Protein AF-A0A800K2C8-F1 (afdb_monomer_lite)

pLDDT: mean 84.62, std 16.01, range [36.97, 97.94]

Foldseek 3Di:
DADEAEDDLDDDPPVQVVVQVCLVVPRQAYEYRHPPDDPVRVVVSLVSHDLVSQLRYEYAPPQVVCLVSVHQGYEQEPVLVVVPPVSVVVVVVVCVSPVNRAYEYEDAECVVVVPCVVVHPYYHHPDCDDDPDPPDPDDHRDCPPVD

Structure (mmCIF, N/CA/C/O backbone):
data_AF-A0A800K2C8-F1
#
_entry.id   AF-A0A800K2C8-F1
#
loop_
_atom_site.group_PDB
_atom_site.id
_atom_site.type_symbol
_atom_site.label_atom_id
_atom_site.label_alt_id
_atom_site.label_comp_id
_atom_site.label_asym_id
_atom_site.label_entity_id
_atom_site.label_seq_id
_atom_site.pdbx_PDB_ins_code
_atom_site.Cartn_x
_atom_site.Cartn_y
_atom_site.Cartn_z
_atom_site.occupancy
_atom_site.B_iso_or_equiv
_atom_site.auth_seq_id
_atom_site.auth_comp_id
_atom_site.auth_asym_id
_atom_site.auth_atom_id
_atom_site.pdbx_PDB_model_num
ATOM 1 N N . MET A 1 1 ? -13.073 -15.120 0.224 1.00 68.06 1 MET A N 1
ATOM 2 C CA . MET A 1 1 ? -11.855 -15.191 -0.608 1.00 68.06 1 MET A CA 1
ATOM 3 C C . MET A 1 1 ? -11.483 -13.759 -0.906 1.00 68.06 1 MET A C 1
ATOM 5 O O . MET A 1 1 ? -12.294 -13.073 -1.513 1.00 68.06 1 MET A O 1
ATOM 9 N N . ASP A 1 2 ? -10.334 -13.300 -0.420 1.00 83.69 2 ASP A N 1
ATOM 10 C CA . ASP A 1 2 ? -10.004 -11.873 -0.452 1.00 83.69 2 ASP A CA 1
ATOM 11 C C . ASP A 1 2 ? -9.300 -11.539 -1.764 1.00 83.69 2 ASP A C 1
ATOM 13 O O . ASP A 1 2 ? -8.293 -12.157 -2.122 1.00 83.69 2 ASP A O 1
ATOM 17 N N . ILE A 1 3 ? -9.839 -10.566 -2.496 1.00 90.94 3 ILE A N 1
ATOM 18 C CA . ILE A 1 3 ? -9.260 -10.100 -3.755 1.00 90.94 3 ILE A CA 1
ATOM 19 C C . ILE A 1 3 ? -8.380 -8.889 -3.464 1.00 90.94 3 ILE A C 1
ATOM 21 O O . ILE A 1 3 ? -8.800 -7.913 -2.839 1.00 90.94 3 ILE A O 1
ATOM 25 N N . VAL A 1 4 ? -7.143 -8.953 -3.950 1.00 93.44 4 VAL A N 1
ATOM 26 C CA . VAL A 1 4 ? -6.171 -7.871 -3.828 1.00 93.44 4 VAL A CA 1
ATOM 27 C C . VAL A 1 4 ? -5.673 -7.490 -5.211 1.00 93.44 4 VAL A C 1
ATOM 29 O O . VAL A 1 4 ? -5.160 -8.332 -5.946 1.00 93.44 4 VAL A O 1
ATOM 32 N N . VAL A 1 5 ? -5.780 -6.207 -5.549 1.00 95.75 5 VAL A N 1
ATOM 33 C CA . VAL A 1 5 ? -5.286 -5.665 -6.821 1.00 95.75 5 VAL A CA 1
ATOM 34 C C . VAL A 1 5 ? -4.016 -4.868 -6.564 1.00 95.75 5 VAL A C 1
ATOM 36 O O . VAL A 1 5 ? -3.931 -4.105 -5.602 1.00 95.75 5 VAL A O 1
ATOM 39 N N . VAL A 1 6 ? -3.016 -5.031 -7.428 1.00 95.06 6 VAL A N 1
ATOM 40 C CA . VAL A 1 6 ? -1.771 -4.258 -7.396 1.00 95.06 6 VAL A CA 1
ATOM 41 C C . VAL A 1 6 ? -1.671 -3.441 -8.673 1.00 95.06 6 VAL A C 1
ATOM 43 O O . VAL A 1 6 ? -1.805 -3.993 -9.761 1.00 95.06 6 VAL A O 1
ATOM 46 N N . SER A 1 7 ? -1.419 -2.139 -8.535 1.00 95.44 7 SER A N 1
ATOM 47 C CA . SER A 1 7 ? -1.258 -1.232 -9.670 1.00 95.44 7 SER A CA 1
ATOM 48 C C . SER A 1 7 ? -0.140 -1.692 -10.604 1.00 95.44 7 SER A C 1
ATOM 50 O O . SER A 1 7 ? 0.849 -2.304 -10.173 1.00 95.44 7 SER A O 1
ATOM 52 N N . CYS A 1 8 ? -0.244 -1.303 -11.874 1.00 93.25 8 CYS A N 1
ATOM 53 C CA . CYS A 1 8 ? 0.876 -1.422 -12.798 1.00 93.25 8 CYS A CA 1
ATOM 54 C C . CYS A 1 8 ? 2.059 -0.572 -12.300 1.00 93.25 8 CYS A C 1
ATOM 56 O O . CYS A 1 8 ? 1.876 0.438 -11.611 1.00 93.25 8 CYS A O 1
ATOM 58 N N . SER A 1 9 ? 3.288 -0.986 -12.628 1.00 91.75 9 SER A N 1
ATOM 59 C CA . SER A 1 9 ? 4.496 -0.227 -12.277 1.00 91.75 9 SER A CA 1
ATOM 60 C C . SER A 1 9 ? 4.655 1.060 -13.082 1.00 91.75 9 SER A C 1
ATOM 62 O O . SER A 1 9 ? 5.308 1.985 -12.600 1.00 91.75 9 SER A O 1
ATOM 64 N N . HIS A 1 10 ? 4.071 1.101 -14.278 1.00 90.25 10 HIS A N 1
ATOM 65 C CA . HIS A 1 10 ? 4.060 2.243 -15.188 1.00 90.25 10 HIS A CA 1
ATOM 66 C C . HIS A 1 10 ? 2.675 2.881 -15.203 1.00 90.25 10 HIS A C 1
ATOM 68 O O . HIS A 1 10 ? 1.722 2.312 -14.662 1.00 90.25 10 HIS A O 1
ATOM 74 N N . ASP A 1 11 ? 2.575 4.067 -15.786 1.00 90.25 11 ASP A N 1
ATOM 75 C CA . ASP A 1 11 ? 1.318 4.799 -15.877 1.00 90.25 11 ASP A CA 1
ATOM 76 C C . ASP A 1 11 ? 0.369 4.153 -16.873 1.00 90.25 11 ASP A C 1
ATOM 78 O O . ASP A 1 11 ? 0.777 3.666 -17.925 1.00 90.25 11 ASP A O 1
ATOM 82 N N . VAL A 1 12 ? -0.901 4.115 -16.483 1.00 92.19 12 VAL A N 1
ATOM 83 C CA . VAL A 1 12 ? -1.991 3.580 -17.288 1.00 92.19 12 VAL A CA 1
ATOM 84 C C . VAL A 1 12 ? -3.007 4.697 -17.455 1.00 92.19 12 VAL A C 1
ATOM 86 O O . VAL A 1 12 ? -3.321 5.425 -16.508 1.00 92.19 12 VAL A O 1
ATOM 89 N N . GLU A 1 13 ? -3.500 4.862 -18.674 1.00 92.56 13 GLU A N 1
ATOM 90 C CA . GLU A 1 13 ? -4.536 5.843 -18.958 1.00 92.56 13 GLU A CA 1
ATOM 91 C C . GLU A 1 13 ? -5.803 5.525 -18.152 1.00 92.56 13 GLU A C 1
ATOM 93 O O . GLU A 1 13 ? -6.168 4.364 -17.974 1.00 92.56 13 GLU A O 1
ATOM 98 N N . ASN A 1 14 ? -6.457 6.559 -17.618 1.00 93.19 14 ASN A N 1
ATOM 99 C CA . ASN A 1 14 ? -7.671 6.434 -16.804 1.00 93.19 14 ASN A CA 1
ATOM 100 C C . ASN A 1 14 ? -7.541 5.533 -15.556 1.00 93.19 14 ASN A C 1
ATOM 102 O O . ASN A 1 14 ? -8.553 5.140 -14.976 1.00 93.19 14 ASN A O 1
ATOM 106 N N . GLU A 1 15 ? -6.318 5.261 -15.080 1.00 95.50 15 GLU A N 1
ATOM 107 C CA . GLU A 1 15 ? -6.077 4.361 -13.940 1.00 95.50 15 GLU A CA 1
ATOM 108 C C . GLU A 1 15 ? -6.870 4.765 -12.692 1.00 95.50 15 GLU A C 1
ATOM 110 O O . GLU A 1 15 ? -7.453 3.909 -12.039 1.00 95.50 15 GLU A O 1
ATOM 115 N N . ILE A 1 16 ? -6.954 6.062 -12.375 1.00 96.31 16 ILE A N 1
ATOM 116 C CA . ILE A 1 16 ? -7.694 6.526 -11.191 1.00 96.31 16 ILE A CA 1
ATOM 117 C C . ILE A 1 16 ? -9.183 6.182 -11.285 1.00 96.31 16 ILE A C 1
ATOM 119 O O . ILE A 1 16 ? -9.735 5.684 -10.309 1.00 96.31 16 ILE A O 1
ATOM 123 N N . ALA A 1 17 ? -9.814 6.391 -12.442 1.00 96.81 17 ALA A N 1
ATOM 124 C CA . ALA A 1 17 ? -11.233 6.092 -12.624 1.00 96.81 17 ALA A CA 1
ATOM 125 C C . ALA A 1 17 ? -11.508 4.589 -12.452 1.00 96.81 17 ALA A C 1
ATOM 127 O O . ALA A 1 17 ? -12.449 4.201 -11.765 1.00 96.81 17 ALA A O 1
ATOM 128 N N . ILE A 1 18 ? -10.629 3.746 -13.005 1.00 96.44 18 ILE A N 1
ATOM 129 C CA . ILE A 1 18 ? -10.702 2.287 -12.859 1.00 96.44 18 ILE A CA 1
ATOM 130 C C . ILE A 1 18 ? -10.543 1.883 -11.387 1.00 96.44 18 ILE A C 1
ATOM 132 O O . ILE A 1 18 ? -11.306 1.065 -10.877 1.00 96.44 18 ILE A O 1
ATOM 136 N N . VAL A 1 19 ? -9.571 2.471 -10.686 1.00 97.00 19 VAL A N 1
ATOM 137 C CA . VAL A 1 19 ? -9.322 2.189 -9.267 1.00 97.00 19 VAL A CA 1
ATOM 138 C C . VAL A 1 19 ? -10.518 2.579 -8.409 1.00 97.00 19 VAL A C 1
ATOM 140 O O . VAL A 1 19 ? -10.922 1.800 -7.550 1.00 97.00 19 VAL A O 1
ATOM 143 N N . GLU A 1 20 ? -11.096 3.759 -8.621 1.00 97.44 20 GLU A N 1
ATOM 144 C CA . GLU A 1 20 ? -12.267 4.188 -7.859 1.00 97.44 20 GLU A CA 1
ATOM 145 C C . GLU A 1 20 ? -13.482 3.301 -8.117 1.00 97.44 20 GLU A C 1
ATOM 147 O O . GLU A 1 20 ? -14.132 2.909 -7.150 1.00 97.44 20 GLU A O 1
ATOM 152 N N . ALA A 1 21 ? -13.739 2.923 -9.374 1.00 97.50 21 ALA A N 1
ATOM 153 C CA . ALA A 1 21 ? -14.804 1.985 -9.720 1.00 97.50 21 ALA A CA 1
ATOM 154 C C . ALA A 1 21 ? -14.630 0.647 -8.983 1.00 97.50 21 ALA A C 1
ATOM 156 O O . ALA A 1 21 ? -15.529 0.216 -8.268 1.00 97.50 21 ALA A O 1
ATOM 157 N N . MET A 1 22 ? -13.432 0.051 -9.031 1.00 97.12 22 MET A N 1
ATOM 158 C CA . MET A 1 22 ? -13.145 -1.192 -8.302 1.00 97.12 22 MET A CA 1
ATOM 159 C C . MET A 1 22 ? -13.360 -1.049 -6.789 1.00 97.12 22 MET A C 1
ATOM 161 O O . MET A 1 22 ? -13.901 -1.946 -6.143 1.00 97.12 22 MET A O 1
ATOM 165 N N . LEU A 1 23 ? -12.917 0.066 -6.199 1.00 97.12 23 LEU A N 1
ATOM 166 C CA . LEU A 1 23 ? -13.069 0.316 -4.764 1.00 97.12 23 LEU A CA 1
ATOM 167 C C . LEU A 1 23 ? -14.535 0.518 -4.365 1.00 97.12 23 LEU A C 1
ATOM 169 O O . LEU A 1 23 ? -14.915 0.081 -3.277 1.00 97.12 23 LEU A O 1
ATOM 173 N N . LEU A 1 24 ? -15.345 1.154 -5.214 1.00 96.81 24 LEU A N 1
ATOM 174 C CA . LEU A 1 24 ? -16.787 1.313 -5.011 1.00 96.81 24 LEU A CA 1
ATOM 175 C C . LEU A 1 24 ? -17.522 -0.026 -5.120 1.00 96.81 24 LEU A C 1
ATOM 177 O O . LEU A 1 24 ? -18.350 -0.321 -4.261 1.00 96.81 24 LEU A O 1
ATOM 181 N N . ASP A 1 25 ? -17.126 -0.871 -6.071 1.00 96.38 25 ASP A N 1
ATOM 182 C CA . ASP A 1 25 ? -17.709 -2.199 -6.315 1.00 96.38 25 ASP A CA 1
ATOM 183 C C . ASP A 1 25 ? -17.311 -3.257 -5.269 1.00 96.38 25 ASP A C 1
ATOM 185 O O . ASP A 1 25 ? -17.693 -4.422 -5.364 1.00 96.38 25 ASP A O 1
ATOM 189 N N . GLY A 1 26 ? -16.560 -2.868 -4.234 1.00 95.38 26 GLY A N 1
ATOM 190 C CA . GLY A 1 26 ? -16.286 -3.724 -3.078 1.00 95.38 26 GLY A CA 1
ATOM 191 C C . GLY A 1 26 ? -14.853 -4.235 -2.963 1.00 95.38 26 GLY A C 1
ATOM 192 O O . GLY A 1 26 ? -14.571 -4.985 -2.033 1.00 95.38 26 GLY A O 1
ATO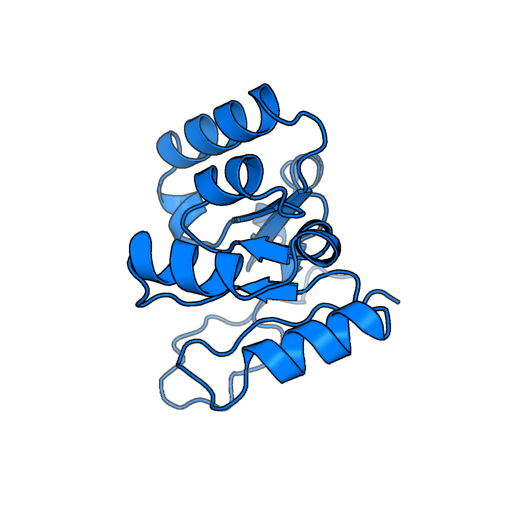M 193 N N . LEU A 1 27 ? -13.919 -3.810 -3.825 1.00 96.56 27 LEU A N 1
ATOM 194 C CA . LEU A 1 27 ? -12.509 -4.179 -3.666 1.00 96.56 27 LEU A CA 1
ATOM 195 C C . LEU A 1 27 ? -11.974 -3.698 -2.309 1.00 96.56 27 LEU A C 1
ATOM 197 O O . LEU A 1 27 ? -11.936 -2.499 -2.031 1.00 96.56 27 LEU A O 1
ATOM 201 N N . GLU A 1 28 ? -11.500 -4.630 -1.482 1.00 94.81 28 GLU A N 1
ATOM 202 C CA . GLU A 1 28 ? -11.073 -4.344 -0.106 1.00 94.81 28 GLU A CA 1
ATOM 203 C C . GLU A 1 28 ? -9.641 -3.812 0.018 1.00 94.81 28 GLU A C 1
ATOM 205 O O . GLU A 1 28 ? -9.295 -3.159 1.013 1.00 94.81 28 GLU A O 1
ATOM 210 N N . SER A 1 29 ? -8.779 -4.154 -0.945 1.00 96.25 29 SER A N 1
ATOM 211 C CA . SER A 1 29 ? -7.353 -3.821 -0.921 1.00 96.25 29 SER A CA 1
ATOM 212 C C . SER A 1 29 ? -6.834 -3.489 -2.318 1.00 96.25 29 SER A C 1
ATOM 214 O O . SER A 1 29 ? -6.600 -4.382 -3.135 1.00 96.25 29 SER A O 1
ATOM 216 N N . PHE A 1 30 ? -6.564 -2.208 -2.563 1.00 97.56 30 PHE A N 1
ATOM 217 C CA . PHE A 1 30 ? -5.833 -1.751 -3.742 1.00 97.56 30 PHE A CA 1
ATOM 218 C C . PHE A 1 30 ? -4.415 -1.318 -3.366 1.00 97.56 30 PHE A C 1
ATOM 220 O O . PHE A 1 30 ? -4.217 -0.440 -2.527 1.00 97.56 30 PHE A O 1
ATOM 227 N N . HIS A 1 31 ? -3.406 -1.912 -3.991 1.00 97.69 31 HIS A N 1
ATOM 228 C CA . HIS A 1 31 ? -2.006 -1.616 -3.724 1.00 97.69 31 HIS A CA 1
ATOM 229 C C . HIS A 1 31 ? -1.419 -0.680 -4.767 1.00 97.69 31 HIS A C 1
ATOM 231 O O . HIS A 1 31 ? -1.273 -1.052 -5.927 1.00 97.69 31 HIS A O 1
ATOM 237 N N . ILE A 1 32 ? -0.931 0.473 -4.322 1.00 97.19 32 ILE A N 1
ATOM 238 C CA . ILE A 1 32 ? -0.156 1.375 -5.171 1.00 97.19 32 ILE A CA 1
ATOM 239 C C . ILE A 1 32 ? 1.298 0.905 -5.185 1.00 97.19 32 ILE A C 1
ATOM 241 O O . ILE A 1 32 ? 2.005 0.992 -4.173 1.00 97.19 32 ILE A O 1
ATOM 245 N N . ARG A 1 33 ? 1.755 0.436 -6.347 1.00 95.38 33 ARG A N 1
ATOM 246 C CA . ARG A 1 33 ? 3.130 0.026 -6.643 1.00 95.38 33 ARG A CA 1
ATOM 247 C C . ARG A 1 33 ? 3.664 0.817 -7.839 1.00 95.38 33 ARG A C 1
ATOM 249 O O . ARG A 1 33 ? 3.761 0.307 -8.946 1.00 95.38 33 ARG A O 1
ATOM 256 N N . LYS A 1 34 ? 4.112 2.043 -7.576 1.00 95.38 34 LYS A N 1
ATOM 257 C CA . LYS A 1 34 ? 4.784 2.909 -8.558 1.00 95.38 34 LYS A CA 1
ATOM 258 C C . LYS A 1 34 ? 6.241 3.126 -8.136 1.00 95.38 34 LYS A C 1
ATOM 260 O O . LYS A 1 34 ? 6.496 3.955 -7.257 1.00 95.38 34 LYS A O 1
ATOM 265 N N . PRO A 1 35 ? 7.204 2.318 -8.621 1.00 91.81 35 PRO A N 1
ATOM 266 C CA . PRO A 1 35 ? 8.591 2.377 -8.155 1.00 91.81 35 PRO A CA 1
ATOM 267 C C . PRO A 1 35 ? 9.334 3.641 -8.611 1.00 91.81 35 PRO A C 1
ATOM 269 O O . PRO A 1 35 ? 10.252 4.065 -7.911 1.00 91.81 35 PRO A O 1
ATOM 272 N N . HIS A 1 36 ? 8.926 4.239 -9.734 1.00 93.06 36 HIS A N 1
ATOM 273 C CA . HIS A 1 36 ? 9.555 5.430 -10.320 1.00 93.06 36 HIS A CA 1
ATOM 274 C C . HIS A 1 36 ? 9.045 6.749 -9.725 1.00 93.06 36 HIS A C 1
ATOM 276 O O . HIS A 1 36 ? 9.681 7.783 -9.889 1.00 93.06 36 HIS A O 1
ATOM 282 N N . TYR A 1 37 ? 7.932 6.712 -8.993 1.00 95.62 37 TYR A N 1
ATOM 283 C CA . TYR A 1 37 ? 7.296 7.908 -8.456 1.00 95.62 37 TYR A CA 1
ATOM 284 C C . TYR A 1 37 ? 8.112 8.572 -7.339 1.00 95.62 37 TYR A C 1
ATOM 286 O O . TYR A 1 37 ? 8.575 7.947 -6.368 1.00 95.62 37 TYR A O 1
ATOM 294 N N . THR A 1 38 ? 8.206 9.894 -7.432 1.00 9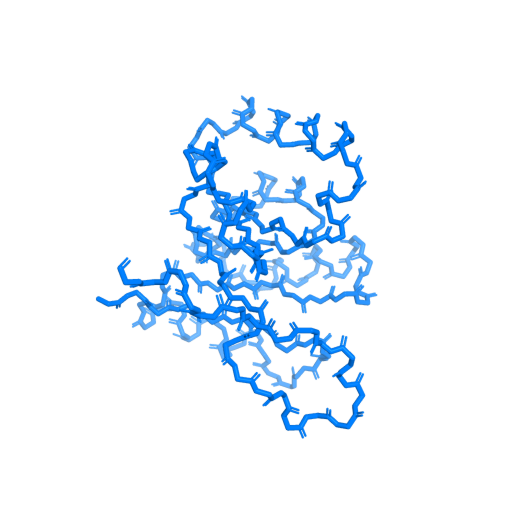6.19 38 THR A N 1
ATOM 295 C CA . THR A 1 38 ? 8.676 10.766 -6.362 1.00 96.19 38 THR A CA 1
ATOM 296 C C . THR A 1 38 ? 7.653 10.838 -5.222 1.00 96.19 38 THR A C 1
ATOM 298 O O . THR A 1 38 ? 6.570 10.252 -5.264 1.00 96.19 38 THR A O 1
ATOM 301 N N . THR A 1 39 ? 7.998 11.533 -4.135 1.00 96.31 39 THR A N 1
ATOM 302 C CA . THR A 1 39 ? 7.032 11.779 -3.052 1.00 96.31 39 THR A CA 1
ATOM 303 C C . THR A 1 39 ? 5.843 12.608 -3.546 1.00 96.31 39 THR A C 1
ATOM 305 O O . THR A 1 39 ? 4.716 12.317 -3.153 1.00 96.31 39 THR A O 1
ATOM 308 N N . ASN A 1 40 ? 6.087 13.594 -4.415 1.00 97.56 40 ASN A N 1
ATOM 309 C CA . ASN A 1 40 ? 5.038 14.454 -4.960 1.00 97.56 40 ASN A CA 1
ATOM 310 C C . ASN A 1 40 ? 4.112 13.670 -5.888 1.00 97.56 40 ASN A C 1
ATOM 312 O O . ASN A 1 40 ? 2.901 13.814 -5.775 1.00 97.56 40 ASN A O 1
ATOM 316 N N . ASP A 1 41 ? 4.650 12.758 -6.700 1.00 97.25 41 ASP A N 1
ATOM 317 C CA . ASP A 1 41 ? 3.824 11.910 -7.570 1.00 97.25 41 ASP A CA 1
ATOM 318 C C . ASP A 1 41 ? 2.891 11.009 -6.750 1.00 97.25 41 ASP A C 1
ATOM 320 O O . ASP A 1 41 ? 1.705 10.904 -7.053 1.00 97.25 41 ASP A O 1
ATOM 324 N N . TYR A 1 42 ? 3.381 10.426 -5.645 1.00 96.81 42 TYR A N 1
ATOM 325 C CA . TYR A 1 42 ? 2.523 9.681 -4.711 1.00 96.81 42 TYR A CA 1
ATOM 326 C C . TYR A 1 42 ? 1.440 10.561 -4.084 1.00 96.81 42 TYR A C 1
ATOM 328 O O . TYR A 1 42 ? 0.299 10.122 -3.963 1.00 96.81 42 TYR A O 1
ATOM 336 N N . ILE A 1 43 ? 1.784 11.783 -3.667 1.00 97.81 43 ILE A N 1
ATOM 337 C CA . ILE A 1 43 ? 0.813 12.732 -3.111 1.00 97.81 43 ILE A CA 1
ATOM 338 C C . ILE A 1 43 ? -0.270 13.034 -4.145 1.00 97.81 43 ILE A C 1
ATOM 340 O O . ILE A 1 43 ? -1.453 12.942 -3.819 1.00 97.81 43 ILE A O 1
ATOM 344 N N . THR A 1 44 ? 0.119 13.337 -5.381 1.00 97.31 44 THR A N 1
ATOM 345 C CA . THR A 1 44 ? -0.804 13.623 -6.479 1.00 97.31 44 THR A CA 1
ATOM 346 C C . THR A 1 44 ? -1.703 12.424 -6.759 1.00 97.31 44 THR A C 1
ATOM 348 O O . THR A 1 44 ? -2.920 12.575 -6.790 1.00 97.31 44 THR A O 1
ATOM 351 N N . TYR A 1 45 ? -1.136 11.222 -6.882 1.00 97.38 45 TYR A N 1
ATOM 352 C CA . TYR A 1 45 ? -1.894 9.996 -7.130 1.00 97.38 45 TYR A CA 1
ATOM 353 C C . TYR A 1 45 ? -2.918 9.718 -6.019 1.00 97.38 45 TYR A C 1
ATOM 355 O O . TYR A 1 45 ? -4.096 9.520 -6.297 1.00 97.38 45 TYR A O 1
ATOM 363 N N . ILE A 1 46 ? -2.497 9.751 -4.749 1.00 97.50 46 ILE A N 1
ATOM 364 C CA . ILE A 1 46 ? -3.391 9.499 -3.606 1.00 97.50 46 ILE A CA 1
ATOM 365 C C . ILE A 1 46 ? -4.476 10.578 -3.513 1.00 97.50 46 ILE A C 1
ATOM 367 O O . ILE A 1 46 ? -5.621 10.275 -3.178 1.00 97.50 46 ILE A O 1
ATOM 371 N N . SER A 1 47 ? -4.130 11.833 -3.807 1.00 96.81 47 SER A N 1
ATOM 372 C CA . SER A 1 47 ? -5.070 12.955 -3.727 1.00 96.81 47 SER A CA 1
ATOM 373 C C . SER A 1 47 ? -6.181 12.861 -4.771 1.00 96.81 47 SER A C 1
ATOM 375 O O . SER A 1 47 ? -7.288 13.309 -4.485 1.00 96.81 47 SER A O 1
ATOM 377 N N . LYS A 1 48 ? -5.910 12.239 -5.927 1.00 97.06 48 LYS A N 1
ATOM 378 C CA . LYS A 1 48 ? -6.911 11.972 -6.969 1.00 97.06 48 LYS A CA 1
ATOM 379 C C . LYS A 1 48 ? -7.928 10.896 -6.575 1.00 97.06 48 LYS A C 1
ATOM 381 O O . LYS A 1 48 ? -9.026 10.915 -7.105 1.00 97.06 48 LYS A O 1
ATOM 386 N N . ILE A 1 49 ? -7.592 9.996 -5.647 1.00 97.38 49 ILE A N 1
ATOM 387 C CA . ILE A 1 49 ? -8.546 9.020 -5.098 1.00 97.38 49 ILE A CA 1
ATOM 388 C C . ILE A 1 49 ? -9.390 9.701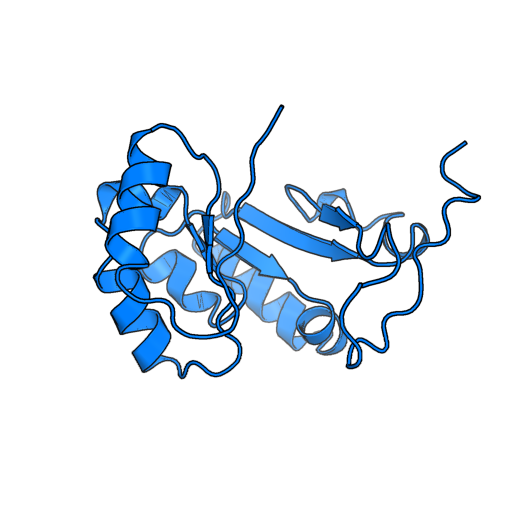 -4.022 1.00 97.38 49 ILE A C 1
ATOM 390 O O . ILE A 1 49 ? -8.846 10.333 -3.107 1.00 97.38 49 ILE A O 1
ATOM 394 N N . SER A 1 50 ? -10.704 9.519 -4.076 1.00 96.94 50 SER A N 1
ATOM 395 C CA . SER A 1 50 ? -11.672 10.022 -3.109 1.00 96.94 50 SER A CA 1
ATOM 396 C C . SER A 1 50 ? -11.265 9.677 -1.671 1.00 96.94 50 SER A C 1
ATOM 398 O O . SER A 1 50 ? -10.986 8.510 -1.370 1.00 96.94 50 SER A O 1
ATOM 400 N N . PRO A 1 51 ? -11.263 10.651 -0.735 1.00 96.94 51 PRO A N 1
ATOM 401 C CA . PRO A 1 51 ? -10.912 10.413 0.665 1.00 96.94 51 PRO A CA 1
ATOM 402 C C . PRO A 1 51 ? -11.685 9.257 1.308 1.00 96.94 51 PRO A C 1
ATOM 404 O O . PRO A 1 51 ? -11.121 8.517 2.112 1.00 96.94 51 PRO A O 1
ATOM 407 N N . LYS A 1 52 ? -12.949 9.057 0.907 1.00 96.81 52 LYS A N 1
ATOM 408 C CA . LYS A 1 52 ? -13.810 7.982 1.415 1.00 96.81 52 LYS A CA 1
ATOM 409 C C . LYS A 1 52 ? -13.316 6.589 1.026 1.00 96.81 52 LYS A C 1
ATOM 411 O O . LYS A 1 52 ? -13.618 5.644 1.739 1.00 96.81 52 LYS A O 1
ATOM 416 N N . LEU A 1 53 ? -12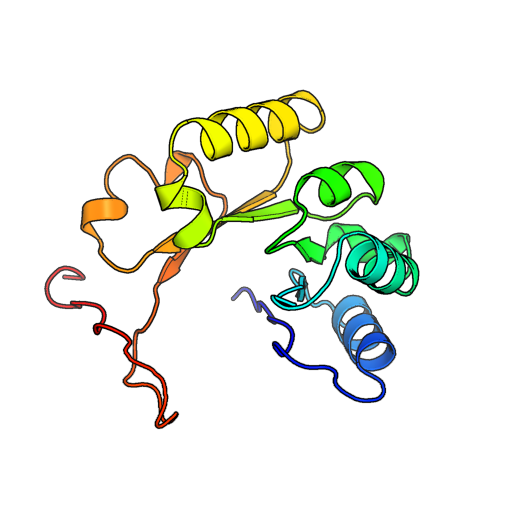.538 6.449 -0.048 1.00 97.56 53 LEU A N 1
ATOM 417 C CA . LEU A 1 53 ? -12.055 5.160 -0.562 1.00 97.56 53 LEU A CA 1
ATOM 418 C C . LEU A 1 53 ? -10.622 4.830 -0.107 1.00 97.56 53 LEU A C 1
ATOM 420 O O . LEU A 1 53 ? -10.205 3.673 -0.145 1.00 97.56 53 LEU A O 1
ATOM 424 N N . ARG A 1 54 ? -9.862 5.817 0.391 1.00 97.50 54 ARG A N 1
ATOM 425 C CA . ARG A 1 54 ? -8.443 5.641 0.770 1.00 97.50 54 ARG A CA 1
ATOM 426 C C . ARG A 1 54 ? -8.228 4.606 1.873 1.00 97.50 54 ARG A C 1
ATOM 428 O O . ARG A 1 54 ? -7.192 3.946 1.877 1.00 97.50 54 ARG A O 1
ATOM 435 N N . HIS A 1 55 ? -9.217 4.368 2.733 1.00 96.56 55 HIS A N 1
ATOM 436 C CA . HIS A 1 55 ? -9.169 3.327 3.768 1.00 96.56 55 HIS A CA 1
ATOM 437 C C . HIS A 1 55 ? -8.996 1.895 3.215 1.00 96.56 55 HIS A C 1
ATOM 439 O O . HIS A 1 55 ? -8.765 0.971 3.991 1.00 96.56 55 HIS A O 1
ATOM 445 N N . ARG A 1 56 ? -9.072 1.710 1.888 1.00 97.12 56 ARG A N 1
ATOM 446 C CA . ARG A 1 56 ? -8.816 0.451 1.168 1.00 97.12 56 ARG A CA 1
ATOM 447 C C . ARG A 1 56 ? -7.497 0.445 0.382 1.00 97.12 56 ARG A C 1
ATOM 449 O O . ARG A 1 56 ? -7.153 -0.542 -0.261 1.00 97.12 56 ARG A O 1
ATOM 456 N N . VAL A 1 57 ? -6.728 1.531 0.443 1.00 97.94 57 VAL A N 1
ATOM 457 C CA . VAL A 1 57 ? -5.489 1.723 -0.325 1.00 97.94 57 VAL A CA 1
ATOM 458 C C . VAL A 1 57 ? -4.253 1.363 0.503 1.00 97.94 57 VAL A C 1
ATOM 460 O O . VAL A 1 57 ? -4.077 1.843 1.621 1.00 97.94 57 VAL A O 1
ATOM 463 N N . VAL A 1 58 ? -3.355 0.555 -0.064 1.00 97.81 58 VAL A N 1
ATOM 464 C CA . VAL A 1 58 ? -2.093 0.116 0.550 1.00 97.81 58 VAL A CA 1
ATOM 465 C C . VAL A 1 58 ? -0.898 0.660 -0.233 1.00 97.81 58 VAL A C 1
ATOM 467 O O . VAL A 1 58 ? -0.793 0.484 -1.446 1.00 97.81 58 VAL A O 1
ATOM 470 N N . LEU A 1 59 ? 0.057 1.287 0.455 1.00 97.44 59 LEU A N 1
ATOM 471 C CA . LEU A 1 59 ? 1.217 1.913 -0.189 1.00 97.44 59 LEU A CA 1
ATOM 472 C C . LEU A 1 59 ? 2.444 0.996 -0.186 1.00 97.44 59 LEU A C 1
ATOM 474 O O . LEU A 1 59 ? 2.953 0.630 0.877 1.00 97.44 59 LEU A O 1
ATOM 478 N N . HIS A 1 60 ? 2.996 0.675 -1.361 1.00 95.69 60 HIS A N 1
ATOM 479 C CA . HIS A 1 60 ? 4.270 -0.057 -1.438 1.00 95.69 60 HIS A CA 1
ATOM 480 C C . HIS A 1 60 ? 5.476 0.819 -1.115 1.00 95.69 60 HIS A C 1
ATOM 482 O O . HIS A 1 60 ? 6.471 0.298 -0.624 1.00 95.69 60 HIS A O 1
ATOM 488 N N . SER A 1 61 ? 5.408 2.128 -1.357 1.00 93.56 61 SER A N 1
ATOM 489 C CA . SER A 1 61 ? 6.473 3.092 -1.053 1.00 93.56 61 SER A CA 1
ATOM 490 C C . SER A 1 61 ? 5.925 4.275 -0.256 1.00 93.56 61 SER A C 1
ATOM 492 O O . SER A 1 61 ? 4.740 4.326 0.051 1.00 93.56 61 SER A O 1
ATOM 494 N N . ARG A 1 62 ? 6.799 5.217 0.124 1.00 94.00 62 ARG A N 1
ATOM 495 C CA . ARG A 1 62 ? 6.434 6.469 0.820 1.00 94.00 62 ARG A CA 1
ATOM 496 C C . ARG A 1 62 ? 5.472 6.250 2.002 1.00 94.00 62 ARG A C 1
ATOM 498 O O . ARG A 1 62 ? 4.553 7.025 2.221 1.00 94.00 62 ARG A O 1
ATOM 505 N N . HIS A 1 63 ? 5.726 5.205 2.793 1.00 94.81 63 HIS A N 1
ATOM 506 C CA . HIS A 1 63 ? 4.823 4.679 3.828 1.00 94.81 63 HIS A CA 1
ATOM 507 C C . HIS A 1 63 ? 4.248 5.718 4.800 1.00 94.81 63 HIS A C 1
ATOM 509 O O . HIS A 1 63 ? 3.112 5.577 5.233 1.00 94.81 63 HIS A O 1
ATOM 515 N N . MET A 1 64 ? 4.998 6.779 5.114 1.00 92.69 64 MET A N 1
ATOM 516 C CA . MET A 1 64 ? 4.536 7.860 5.996 1.00 92.69 64 MET A CA 1
ATOM 517 C C . MET A 1 64 ? 3.301 8.599 5.460 1.00 92.69 64 MET A C 1
ATOM 519 O O . MET A 1 64 ? 2.531 9.140 6.250 1.00 92.69 64 MET A O 1
ATOM 523 N N . LEU A 1 65 ? 3.075 8.586 4.142 1.00 95.94 65 LEU A N 1
ATOM 524 C CA . LEU A 1 65 ? 1.869 9.148 3.534 1.00 95.94 65 LEU A CA 1
ATOM 525 C C . LEU A 1 65 ? 0.608 8.366 3.928 1.00 95.94 65 LEU A C 1
ATOM 527 O O . LEU A 1 65 ? -0.472 8.944 3.913 1.00 95.94 65 LEU A O 1
ATOM 531 N N . SER A 1 66 ? 0.734 7.100 4.349 1.00 95.81 66 SER A N 1
ATOM 532 C CA . SER A 1 66 ? -0.419 6.278 4.732 1.00 95.81 66 SER A CA 1
ATOM 533 C C . SER A 1 66 ? -1.216 6.918 5.863 1.00 95.81 66 SER A C 1
ATOM 535 O O . SER A 1 66 ? -2.426 7.068 5.747 1.00 95.81 66 SER A O 1
ATOM 537 N N . ASN A 1 67 ? -0.541 7.360 6.928 1.00 94.12 67 ASN A N 1
ATOM 538 C CA . ASN A 1 67 ? -1.213 8.012 8.053 1.00 94.12 67 ASN A CA 1
ATOM 539 C C . ASN A 1 67 ? -1.741 9.399 7.667 1.00 94.12 67 ASN A C 1
ATOM 541 O O . ASN A 1 67 ? -2.847 9.755 8.053 1.00 94.12 67 ASN A O 1
ATOM 545 N N . LYS A 1 68 ? -0.982 10.162 6.866 1.00 95.31 68 LYS A N 1
ATOM 546 C CA . LYS A 1 68 ? -1.368 11.520 6.449 1.00 95.31 68 LYS A CA 1
ATOM 547 C C . LYS A 1 68 ? -2.647 11.541 5.604 1.00 95.31 68 LYS A C 1
ATOM 549 O O . LYS A 1 68 ? -3.441 12.461 5.739 1.00 95.31 68 LYS A O 1
ATOM 554 N N . TYR A 1 69 ? -2.832 10.552 4.730 1.00 96.25 69 TYR A N 1
ATOM 555 C CA . TYR A 1 69 ? -3.956 10.503 3.786 1.00 96.25 69 TYR A CA 1
ATOM 556 C C . TYR A 1 69 ? -5.043 9.492 4.175 1.00 96.25 69 TYR A C 1
ATOM 558 O O . TYR A 1 69 ? -5.942 9.246 3.372 1.00 96.25 69 TYR A O 1
ATOM 566 N N . GLY A 1 70 ? -4.969 8.897 5.372 1.00 95.25 70 GLY A N 1
ATOM 567 C CA . GLY A 1 70 ? -5.954 7.914 5.837 1.00 95.25 70 GLY A CA 1
ATOM 568 C C . GLY A 1 70 ? -5.990 6.645 4.981 1.00 95.25 70 GLY A C 1
ATOM 569 O O . GLY A 1 70 ? -7.058 6.091 4.732 1.00 95.25 70 GLY A O 1
ATOM 570 N N . CYS A 1 71 ? -4.833 6.211 4.476 1.00 97.31 71 CYS A N 1
ATOM 571 C CA . CYS A 1 71 ? -4.734 4.976 3.705 1.00 97.31 71 CYS A CA 1
ATOM 572 C C . CYS A 1 71 ? -4.851 3.747 4.621 1.00 97.31 71 CYS A C 1
ATOM 574 O O . CYS A 1 71 ? -4.439 3.812 5.782 1.00 97.31 71 CYS A O 1
ATOM 576 N N . LYS A 1 72 ? -5.328 2.616 4.078 1.00 96.56 72 LYS A N 1
ATOM 577 C CA . LYS A 1 72 ? -5.426 1.319 4.780 1.00 96.56 72 LYS A CA 1
ATOM 578 C C . LYS A 1 72 ? -4.129 0.969 5.501 1.00 96.56 72 LYS A C 1
ATOM 580 O O . LYS A 1 72 ? -4.130 0.568 6.664 1.00 96.56 72 LYS A O 1
ATOM 585 N N . GLY A 1 73 ? -3.012 1.114 4.789 1.00 96.56 73 GLY A N 1
ATOM 586 C CA . GLY A 1 73 ? -1.713 0.773 5.331 1.00 96.56 73 GLY A CA 1
ATOM 587 C C . GLY A 1 73 ? -0.603 0.674 4.299 1.00 96.56 73 GLY A C 1
ATOM 588 O O . GLY A 1 73 ? -0.591 1.374 3.284 1.00 96.56 73 GLY A O 1
ATOM 589 N N . VAL A 1 74 ? 0.378 -0.182 4.579 1.00 96.81 74 VAL A N 1
ATOM 590 C CA . VAL A 1 74 ? 1.650 -0.212 3.850 1.00 96.81 74 VAL A CA 1
ATOM 591 C C . VAL A 1 74 ? 2.097 -1.624 3.503 1.00 96.81 74 VAL A C 1
ATOM 593 O O . VAL A 1 74 ? 1.807 -2.582 4.214 1.00 96.81 74 VAL A O 1
ATOM 596 N N . HIS A 1 75 ? 2.856 -1.742 2.416 1.00 95.62 75 HIS A N 1
ATOM 597 C CA . HIS A 1 75 ? 3.444 -2.998 1.977 1.00 95.62 75 HIS A CA 1
ATOM 598 C C . HIS A 1 75 ? 4.980 -2.972 2.062 1.00 95.62 75 HIS A C 1
ATOM 600 O O . HIS A 1 75 ? 5.667 -2.098 1.520 1.00 95.62 75 HIS A O 1
ATOM 606 N N . VAL A 1 76 ? 5.543 -3.972 2.736 1.00 91.62 76 VAL A N 1
ATOM 607 C CA . VAL A 1 76 ? 6.972 -4.153 2.997 1.00 91.62 76 VAL A CA 1
ATOM 608 C C . VAL A 1 76 ? 7.565 -5.124 1.974 1.00 91.62 76 VAL A C 1
ATOM 610 O O . VAL A 1 76 ? 7.623 -6.343 2.159 1.00 91.62 76 VAL A O 1
ATOM 613 N N . SER A 1 77 ? 8.069 -4.561 0.877 1.00 87.69 77 SER A N 1
ATOM 614 C CA . SER A 1 77 ? 8.839 -5.305 -0.123 1.00 87.69 77 SER A CA 1
ATOM 615 C C . SER A 1 77 ? 10.172 -5.849 0.422 1.00 87.69 77 SER A C 1
ATOM 617 O O . SER A 1 77 ? 10.686 -5.425 1.465 1.00 87.69 77 SER A O 1
ATOM 619 N N . ARG A 1 78 ? 10.801 -6.756 -0.338 1.00 81.75 78 ARG A N 1
ATOM 620 C CA . ARG A 1 78 ? 12.138 -7.298 -0.028 1.00 81.75 78 ARG A CA 1
ATOM 621 C C . ARG A 1 78 ? 13.197 -6.202 0.135 1.00 81.75 78 ARG A C 1
ATOM 623 O O . ARG A 1 78 ? 14.039 -6.298 1.027 1.00 81.75 78 ARG A O 1
ATOM 630 N N . LYS A 1 79 ? 13.130 -5.142 -0.682 1.00 79.62 79 LYS A N 1
ATOM 631 C CA . LYS A 1 79 ? 14.036 -3.982 -0.597 1.00 79.62 79 LYS A CA 1
ATOM 632 C C . LYS A 1 79 ? 13.93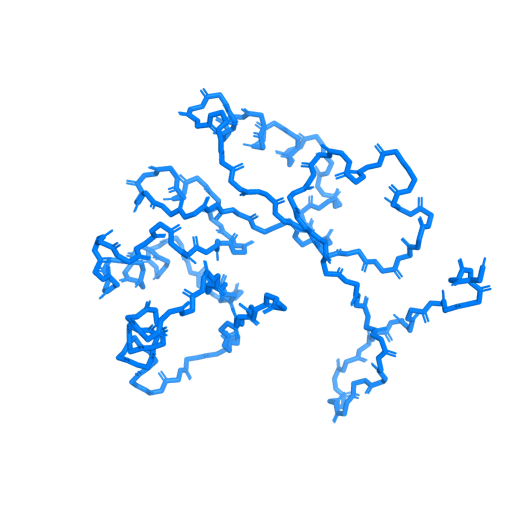1 -3.298 0.766 1.00 79.62 79 LYS A C 1
ATOM 634 O O . LYS A 1 79 ? 14.953 -2.970 1.359 1.00 79.62 79 LYS A O 1
ATOM 639 N N . HIS A 1 80 ? 12.716 -3.144 1.293 1.00 81.19 80 HIS A N 1
ATOM 640 C CA . HIS A 1 80 ? 12.516 -2.574 2.624 1.00 81.19 80 HIS A CA 1
A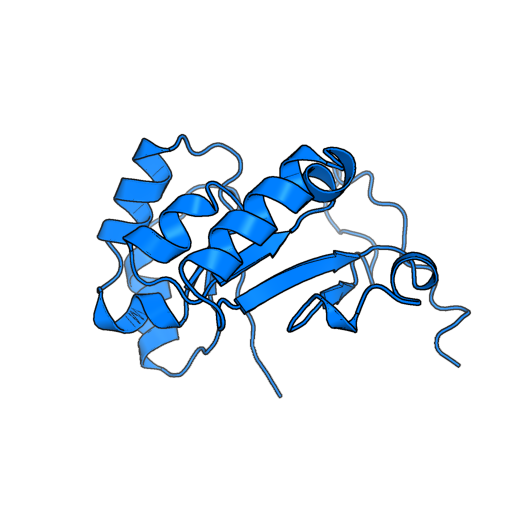TOM 641 C C . HIS A 1 80 ? 13.088 -3.476 3.712 1.00 81.19 80 HIS A C 1
ATOM 643 O O . HIS A 1 80 ? 13.784 -2.988 4.597 1.00 81.19 80 HIS A O 1
ATOM 649 N N . ARG A 1 81 ? 12.888 -4.794 3.636 1.00 80.69 81 ARG A N 1
ATOM 650 C CA . ARG A 1 81 ? 13.438 -5.704 4.655 1.00 80.69 81 ARG A CA 1
ATOM 651 C C . ARG A 1 81 ? 14.966 -5.689 4.717 1.00 80.69 81 ARG A C 1
ATOM 653 O O . ARG A 1 81 ? 15.513 -5.699 5.814 1.00 80.69 81 ARG A O 1
ATOM 660 N N . ARG A 1 82 ? 15.650 -5.570 3.573 1.00 78.50 82 ARG A N 1
ATOM 661 C CA . ARG A 1 82 ? 17.120 -5.439 3.519 1.00 78.50 82 ARG A CA 1
ATOM 662 C C . ARG A 1 82 ? 17.651 -4.188 4.224 1.00 78.50 82 ARG A C 1
ATOM 664 O O . ARG A 1 82 ? 18.780 -4.200 4.689 1.00 78.50 82 ARG A O 1
ATOM 671 N N . ALA A 1 83 ? 16.845 -3.133 4.354 1.00 79.31 83 ALA A N 1
ATOM 672 C CA . ALA A 1 83 ? 17.233 -1.925 5.085 1.00 79.31 83 ALA A CA 1
ATOM 673 C C . ALA A 1 83 ? 17.192 -2.088 6.623 1.00 79.31 83 ALA A C 1
ATOM 675 O O . ALA A 1 83 ? 17.495 -1.134 7.345 1.00 79.31 83 ALA A O 1
ATOM 676 N N . GLY A 1 84 ? 16.808 -3.270 7.129 1.00 81.25 84 GLY A N 1
ATOM 677 C CA . GLY A 1 84 ? 16.963 -3.675 8.526 1.00 81.25 84 GLY A CA 1
ATOM 678 C C . GLY A 1 84 ? 16.354 -2.687 9.522 1.00 81.25 84 GLY A C 1
ATOM 679 O O . GLY A 1 84 ? 15.138 -2.474 9.549 1.00 81.25 84 GLY A O 1
ATOM 680 N N . PHE A 1 85 ? 17.214 -2.075 10.341 1.00 82.88 85 PHE A N 1
ATOM 681 C CA . PHE A 1 85 ? 16.828 -1.160 11.418 1.00 82.88 85 PHE A CA 1
ATOM 682 C C . PHE A 1 85 ? 15.997 0.036 10.934 1.00 82.88 85 PHE A C 1
ATOM 684 O O . PHE A 1 85 ? 15.005 0.392 11.568 1.00 82.88 85 PHE A O 1
ATOM 691 N N . ARG A 1 86 ? 16.323 0.612 9.766 1.00 84.88 86 ARG A N 1
ATOM 692 C CA . ARG A 1 86 ? 15.586 1.765 9.214 1.00 84.88 86 ARG A CA 1
ATOM 693 C C . ARG A 1 86 ? 14.118 1.432 8.954 1.00 84.88 86 ARG A C 1
ATOM 695 O O . ARG A 1 86 ? 13.236 2.249 9.216 1.00 84.88 86 ARG A O 1
ATOM 702 N N . THR A 1 87 ? 13.850 0.223 8.466 1.00 85.00 87 THR A N 1
ATOM 703 C CA . THR A 1 87 ? 12.483 -0.247 8.219 1.00 85.00 87 THR A CA 1
ATOM 704 C C . THR A 1 87 ? 11.760 -0.530 9.525 1.00 85.00 87 THR A C 1
ATOM 706 O O . THR A 1 87 ? 10.624 -0.091 9.671 1.00 85.00 87 THR A O 1
ATOM 709 N N . LYS A 1 88 ? 12.416 -1.163 10.508 1.00 85.88 88 LYS A N 1
ATOM 710 C CA . LYS A 1 88 ? 11.828 -1.367 11.843 1.00 85.88 88 LYS A CA 1
ATOM 711 C C . LYS A 1 88 ? 11.423 -0.040 12.490 1.00 85.88 88 LYS A C 1
ATOM 713 O O . LYS A 1 88 ? 10.284 0.089 12.924 1.00 85.88 88 LYS A O 1
ATOM 718 N N . LEU A 1 89 ? 12.303 0.964 12.468 1.00 88.25 89 LEU A N 1
ATOM 719 C CA . LEU A 1 89 ? 12.014 2.291 13.017 1.00 88.25 89 LEU A CA 1
ATOM 720 C C . LEU A 1 89 ? 10.846 2.974 12.290 1.00 88.25 89 LEU A C 1
ATOM 722 O O . LEU A 1 89 ? 9.991 3.587 12.923 1.00 88.25 89 LEU A O 1
ATOM 726 N N . ARG A 1 90 ? 10.777 2.851 10.959 1.00 88.81 90 ARG A N 1
ATOM 727 C CA . ARG A 1 90 ? 9.660 3.386 10.169 1.00 88.81 90 ARG A CA 1
ATOM 728 C C . ARG A 1 90 ? 8.335 2.707 10.520 1.00 88.81 90 ARG A C 1
ATOM 730 O O . ARG A 1 90 ? 7.350 3.405 10.729 1.00 88.81 90 ARG A O 1
ATOM 737 N N . LEU A 1 91 ? 8.309 1.376 10.598 1.00 89.81 91 LEU A N 1
ATOM 738 C CA . LEU A 1 91 ? 7.109 0.620 10.973 1.00 89.81 91 LEU A CA 1
ATOM 739 C C . LEU A 1 91 ? 6.682 0.919 12.413 1.00 89.81 91 LEU A C 1
ATOM 741 O O . LEU A 1 91 ? 5.493 1.073 12.672 1.00 89.81 91 LEU A O 1
ATOM 745 N N . PHE A 1 92 ? 7.642 1.077 13.327 1.00 89.69 92 PHE A N 1
ATOM 746 C CA . PHE A 1 92 ? 7.377 1.513 14.696 1.00 89.69 92 PHE A CA 1
ATOM 747 C C . PHE A 1 92 ? 6.699 2.886 14.722 1.00 89.69 92 PHE A C 1
ATOM 749 O O . PHE A 1 92 ? 5.642 3.027 15.327 1.00 89.69 92 PHE A O 1
ATOM 756 N N . LYS A 1 93 ? 7.238 3.878 13.996 1.00 91.38 93 LYS A N 1
ATOM 757 C CA . LYS A 1 93 ? 6.611 5.206 13.875 1.00 91.38 93 LYS A CA 1
ATOM 758 C C . LYS A 1 93 ? 5.199 5.122 13.294 1.00 91.38 93 LYS A C 1
ATOM 760 O O . LYS A 1 93 ? 4.297 5.776 13.799 1.00 91.38 93 LYS A O 1
ATOM 765 N N . LEU A 1 94 ? 4.986 4.308 12.261 1.00 91.19 94 LEU A N 1
ATOM 766 C CA . LEU A 1 94 ? 3.658 4.126 11.668 1.00 91.19 94 LEU A CA 1
ATOM 767 C C . LEU A 1 94 ? 2.650 3.572 12.676 1.00 91.19 94 LEU A C 1
ATOM 769 O O . LEU A 1 94 ? 1.571 4.145 12.811 1.00 91.19 94 LEU A O 1
ATOM 773 N N . ARG A 1 95 ? 3.034 2.523 13.414 1.00 91.19 95 ARG A N 1
ATOM 774 C CA . ARG A 1 95 ? 2.219 1.913 14.475 1.00 91.19 95 ARG A CA 1
ATOM 775 C C . ARG A 1 95 ? 1.989 2.839 15.665 1.00 91.19 95 ARG A C 1
ATOM 777 O O . ARG A 1 95 ? 0.940 2.764 16.291 1.00 91.19 95 ARG A O 1
ATOM 784 N N . PHE A 1 96 ? 2.944 3.714 15.970 1.00 91.25 96 PHE A N 1
ATOM 785 C CA . PHE A 1 96 ? 2.801 4.699 17.037 1.00 91.25 96 PHE A CA 1
ATOM 786 C C . PHE A 1 96 ? 1.653 5.677 16.747 1.00 91.25 96 PHE A C 1
ATOM 788 O O . PHE A 1 96 ? 0.817 5.911 17.614 1.00 91.25 96 PHE A O 1
ATOM 795 N N . PHE A 1 97 ? 1.567 6.186 15.514 1.00 89.31 97 PHE A N 1
ATOM 796 C CA . PHE A 1 97 ? 0.490 7.096 15.104 1.00 89.31 97 PHE A CA 1
ATOM 797 C C . PHE A 1 97 ? -0.821 6.379 14.764 1.00 89.31 97 PHE A C 1
ATOM 799 O O . PHE A 1 97 ? -1.893 6.948 14.937 1.00 89.31 97 PHE A O 1
ATOM 806 N N . ASN A 1 98 ? -0.751 5.142 14.274 1.00 90.62 98 ASN A N 1
ATOM 807 C CA . ASN A 1 98 ? -1.921 4.335 13.959 1.00 90.62 98 ASN A CA 1
ATOM 808 C C . ASN A 1 98 ? -1.682 2.883 14.387 1.00 90.62 98 ASN A C 1
ATOM 810 O O . ASN A 1 98 ? -1.118 2.082 13.642 1.00 90.62 98 ASN A O 1
ATOM 814 N N . LYS A 1 99 ? -2.138 2.534 15.596 1.00 87.50 99 LYS A N 1
ATOM 815 C CA . LYS A 1 99 ? -1.941 1.197 16.185 1.00 87.50 99 LYS A CA 1
ATOM 816 C C . LYS A 1 99 ? -2.577 0.072 15.367 1.00 87.50 99 LYS A C 1
ATOM 818 O O . LYS A 1 99 ? -2.122 -1.062 15.462 1.00 87.50 99 LYS A O 1
ATOM 823 N N . LYS A 1 100 ? -3.608 0.390 14.578 1.00 89.50 100 LYS A N 1
ATOM 824 C CA . LYS A 1 100 ? -4.347 -0.551 13.726 1.00 89.50 100 LYS A CA 1
ATOM 825 C C . LYS A 1 100 ? -3.930 -0.460 12.254 1.00 89.50 100 LYS A C 1
ATOM 827 O O . LYS A 1 100 ? -4.667 -0.918 11.388 1.00 89.50 100 LYS A O 1
ATOM 832 N N . ILE A 1 101 ? -2.792 0.173 11.949 1.00 94.06 101 ILE A N 1
ATOM 833 C CA . ILE A 1 101 ? -2.326 0.273 10.566 1.00 94.06 101 ILE A CA 1
ATOM 834 C C . ILE A 1 101 ? -2.071 -1.113 9.988 1.00 94.06 101 ILE A C 1
ATOM 836 O O . ILE A 1 101 ? -1.358 -1.923 10.580 1.00 94.06 101 ILE A O 1
ATOM 840 N N . HIS A 1 102 ? -2.605 -1.330 8.793 1.00 95.06 102 HIS A N 1
ATOM 841 C CA . HIS A 1 102 ? -2.402 -2.559 8.060 1.00 95.06 102 HIS A CA 1
ATOM 842 C C . HIS A 1 102 ? -0.969 -2.628 7.500 1.00 95.06 102 HIS A C 1
ATOM 844 O O . HIS A 1 102 ? -0.481 -1.696 6.853 1.00 95.06 102 HIS A O 1
ATOM 850 N N . ILE A 1 103 ? -0.274 -3.741 7.693 1.00 94.06 103 ILE A N 1
ATOM 851 C CA . ILE A 1 103 ? 1.077 -3.986 7.199 1.00 94.06 103 ILE A CA 1
ATOM 852 C C . ILE A 1 103 ? 1.102 -5.337 6.495 1.00 94.06 103 ILE A C 1
ATOM 854 O O . ILE A 1 103 ? 1.014 -6.383 7.127 1.00 94.06 103 ILE A O 1
ATOM 858 N N . SER A 1 104 ? 1.324 -5.324 5.184 1.00 93.31 104 SER A N 1
ATOM 859 C CA . SER A 1 104 ? 1.607 -6.543 4.425 1.00 93.31 104 SER A CA 1
ATOM 860 C C . SER A 1 104 ? 3.065 -6.636 4.003 1.00 93.31 104 SER A C 1
ATOM 862 O O . SER A 1 104 ? 3.803 -5.651 4.036 1.00 93.31 104 SER A O 1
ATOM 864 N N . ALA A 1 105 ? 3.513 -7.823 3.597 1.00 91.00 105 ALA A N 1
ATOM 865 C CA . ALA A 1 105 ? 4.879 -8.042 3.122 1.00 91.00 105 ALA A CA 1
ATOM 866 C C . ALA A 1 105 ? 4.943 -9.053 1.975 1.00 91.00 105 ALA A C 1
ATOM 868 O O . ALA A 1 105 ? 4.060 -9.883 1.835 1.00 91.00 105 ALA A O 1
ATOM 869 N N . SER A 1 106 ? 6.000 -8.997 1.160 1.00 86.94 106 SER A N 1
ATOM 870 C CA . SER A 1 106 ? 6.271 -10.015 0.125 1.00 86.94 106 SER A CA 1
ATOM 871 C C . SER A 1 106 ? 7.425 -10.925 0.540 1.00 86.94 106 SER A C 1
ATOM 873 O O . SER A 1 106 ? 8.555 -10.436 0.599 1.00 86.94 106 SER A O 1
ATOM 875 N N . LEU A 1 107 ? 7.203 -12.213 0.798 1.00 82.94 107 LEU A N 1
ATOM 876 C CA . LEU A 1 107 ? 8.231 -13.195 1.177 1.00 82.94 107 LEU A CA 1
ATOM 877 C C . LEU A 1 107 ? 8.478 -14.210 0.047 1.00 82.94 107 LEU A C 1
ATOM 879 O O . LEU A 1 107 ? 7.606 -14.451 -0.781 1.00 82.94 107 LEU A O 1
ATOM 883 N N . GLN A 1 108 ? 9.695 -14.760 -0.007 1.00 75.12 108 GLN A N 1
ATOM 884 C CA . GLN A 1 108 ? 10.094 -15.733 -1.041 1.00 75.12 108 GLN A CA 1
ATOM 885 C C . GLN A 1 108 ? 10.331 -17.142 -0.489 1.00 75.12 108 GLN A C 1
ATOM 887 O O . GLN A 1 108 ? 10.232 -18.096 -1.244 1.00 75.12 108 GLN A O 1
ATOM 892 N N . ASN A 1 109 ? 10.633 -17.279 0.806 1.00 70.00 109 ASN A N 1
ATOM 893 C CA . ASN A 1 109 ? 10.959 -18.556 1.442 1.00 70.00 109 ASN A CA 1
ATOM 894 C C . ASN A 1 109 ? 10.128 -18.721 2.717 1.00 70.00 109 ASN A C 1
ATOM 896 O O . ASN A 1 109 ? 9.951 -17.748 3.449 1.00 70.00 109 ASN A O 1
ATOM 900 N N . LEU A 1 110 ? 9.680 -19.945 3.007 1.00 65.00 110 LEU A N 1
ATOM 901 C CA . LEU A 1 110 ? 8.964 -20.287 4.245 1.00 65.00 110 LEU A CA 1
ATOM 902 C C . LEU A 1 110 ? 9.842 -20.123 5.502 1.00 65.00 110 LEU A C 1
ATOM 904 O O . LEU A 1 110 ? 9.352 -19.791 6.568 1.00 65.00 110 LEU A O 1
ATOM 908 N N . GLU A 1 111 ? 11.161 -20.233 5.377 1.00 64.31 111 GLU A N 1
ATOM 909 C CA . GLU A 1 111 ? 12.096 -19.981 6.490 1.00 64.31 111 GLU A CA 1
ATOM 910 C C . GLU A 1 111 ? 12.064 -18.519 6.970 1.00 64.31 111 GLU A C 1
ATOM 912 O O . GLU A 1 111 ? 12.329 -18.220 8.129 1.00 64.31 111 GLU A O 1
ATOM 917 N N . ASP A 1 112 ? 11.692 -17.581 6.091 1.00 62.47 112 ASP A N 1
ATOM 918 C CA . ASP A 1 112 ? 11.478 -16.181 6.470 1.00 62.47 112 ASP A CA 1
ATOM 919 C C . ASP A 1 112 ? 10.156 -15.969 7.231 1.00 62.47 112 ASP A C 1
ATOM 921 O O . ASP A 1 112 ? 9.922 -14.873 7.750 1.00 62.47 112 ASP A O 1
ATOM 925 N N . ILE A 1 113 ? 9.284 -16.977 7.248 1.00 63.50 113 ILE A N 1
ATOM 926 C CA . ILE A 1 113 ? 7.916 -16.925 7.767 1.00 63.50 113 ILE A CA 1
ATOM 927 C C . ILE A 1 113 ? 7.893 -17.311 9.248 1.00 63.50 113 ILE A C 1
ATOM 929 O O . ILE A 1 113 ? 7.206 -16.646 10.033 1.00 63.50 113 ILE A O 1
ATOM 933 N N . GLU A 1 114 ? 8.681 -18.315 9.645 1.00 61.28 114 GLU A N 1
ATOM 934 C CA . GLU A 1 114 ? 8.773 -18.777 11.032 1.00 61.28 114 GLU A CA 1
ATOM 935 C C . GLU A 1 114 ? 9.163 -17.616 11.967 1.00 61.28 114 GLU A C 1
ATOM 937 O O . GLU A 1 114 ? 10.213 -16.983 11.853 1.00 61.28 114 GLU A O 1
ATOM 942 N N . GLY A 1 115 ? 8.233 -17.244 12.852 1.00 63.81 115 GLY A N 1
ATOM 943 C CA . GLY A 1 115 ? 8.394 -16.150 13.815 1.00 63.81 115 GLY A CA 1
ATOM 944 C C . GLY A 1 115 ? 8.120 -14.728 13.298 1.00 63.81 115 GLY A C 1
ATOM 945 O O . GLY A 1 115 ? 8.013 -13.811 14.114 1.00 63.81 115 GLY A O 1
ATOM 946 N N . LYS A 1 116 ? 7.946 -14.501 11.985 1.00 67.31 116 LYS A N 1
ATOM 947 C CA . LYS A 1 116 ? 7.695 -13.151 11.427 1.00 67.31 116 LYS A CA 1
ATOM 948 C C . LYS A 1 116 ? 6.248 -12.897 10.997 1.00 67.31 116 LYS A C 1
ATOM 950 O O . LYS A 1 116 ? 5.892 -11.723 10.887 1.00 67.31 116 LYS A O 1
ATOM 955 N N . ILE A 1 117 ? 5.416 -13.935 10.817 1.00 67.38 117 ILE A N 1
ATOM 956 C CA . ILE A 1 117 ? 4.002 -13.789 10.392 1.00 67.38 117 ILE A CA 1
ATOM 957 C C . ILE A 1 117 ? 3.228 -12.842 11.299 1.00 67.38 117 ILE A C 1
ATOM 959 O O . ILE A 1 117 ? 2.547 -11.958 10.802 1.00 67.38 117 ILE A O 1
ATOM 963 N N . LYS A 1 118 ? 3.383 -12.977 12.622 1.00 72.94 118 LYS A N 1
ATOM 964 C CA . LYS A 1 118 ? 2.594 -12.229 13.618 1.00 72.94 118 LYS A CA 1
ATOM 965 C C . LYS A 1 118 ? 2.731 -10.702 13.510 1.00 72.94 118 LYS A C 1
ATOM 967 O O . LYS A 1 118 ? 1.988 -9.969 14.150 1.00 72.94 118 LYS A O 1
ATOM 972 N N . ASN A 1 119 ? 3.695 -10.212 12.730 1.00 79.06 119 ASN A N 1
ATOM 973 C CA . ASN A 1 119 ? 3.917 -8.788 12.511 1.00 79.06 119 ASN A CA 1
ATOM 974 C C . ASN A 1 119 ? 3.220 -8.228 11.261 1.00 79.06 119 ASN A C 1
ATOM 976 O O . ASN A 1 119 ? 3.291 -7.015 11.060 1.00 79.06 119 ASN A O 1
ATOM 980 N N . TYR A 1 120 ? 2.587 -9.073 10.445 1.00 87.56 120 TYR A N 1
ATOM 981 C CA . TYR A 1 120 ? 1.947 -8.699 9.185 1.00 87.56 120 TYR A CA 1
ATOM 982 C C . TYR A 1 120 ? 0.504 -9.201 9.136 1.00 87.56 120 TYR A C 1
ATOM 984 O O . TYR A 1 120 ? 0.230 -10.321 9.553 1.00 87.56 120 TYR A O 1
ATOM 992 N N . ASP A 1 121 ? -0.393 -8.393 8.578 1.00 90.00 121 ASP A N 1
ATOM 993 C CA . ASP A 1 121 ? -1.809 -8.737 8.412 1.00 90.00 121 ASP A CA 1
ATOM 994 C C . ASP A 1 121 ? -2.015 -9.770 7.293 1.00 90.00 121 ASP A C 1
ATOM 996 O O . ASP A 1 121 ? -2.807 -10.694 7.435 1.00 90.00 121 ASP A O 1
ATOM 1000 N N . TYR A 1 122 ? -1.243 -9.672 6.205 1.00 89.75 122 TYR A N 1
ATOM 1001 C CA . TYR A 1 122 ? -1.078 -10.763 5.240 1.00 89.75 122 TYR A CA 1
ATOM 1002 C C . TYR A 1 122 ? 0.262 -10.681 4.508 1.00 89.75 122 TYR A C 1
ATOM 1004 O O . TYR A 1 122 ? 0.973 -9.666 4.513 1.00 89.75 122 TYR A O 1
ATOM 1012 N N . ILE A 1 123 ? 0.612 -11.781 3.843 1.00 88.38 123 ILE A N 1
ATOM 1013 C CA . ILE A 1 123 ? 1.888 -11.960 3.160 1.00 88.38 123 ILE A CA 1
ATOM 1014 C C . ILE A 1 123 ? 1.642 -12.418 1.722 1.00 88.38 123 ILE A C 1
ATOM 1016 O O . ILE A 1 123 ? 0.914 -13.374 1.484 1.00 88.38 123 ILE A O 1
ATOM 1020 N N . PHE A 1 124 ? 2.302 -11.769 0.764 1.00 87.19 124 PHE A N 1
ATOM 1021 C CA . PHE A 1 124 ? 2.427 -12.284 -0.594 1.00 87.19 124 PHE A CA 1
ATOM 1022 C C . PHE A 1 124 ? 3.590 -13.267 -0.662 1.00 87.19 124 PHE A C 1
ATOM 1024 O O . PHE A 1 124 ? 4.725 -12.920 -0.323 1.00 87.19 124 PHE A O 1
ATOM 1031 N N . LEU A 1 125 ? 3.313 -14.479 -1.128 1.00 83.12 125 LEU A N 1
ATOM 1032 C CA . LEU A 1 125 ? 4.332 -15.457 -1.485 1.00 83.12 125 LEU A CA 1
ATOM 1033 C C . LEU A 1 125 ? 4.646 -15.291 -2.968 1.00 83.12 125 LEU A C 1
ATOM 1035 O O . LEU A 1 125 ? 3.753 -15.359 -3.812 1.00 83.12 125 LEU A O 1
ATOM 1039 N N . SER A 1 126 ? 5.897 -14.977 -3.304 1.00 70.56 126 SER A N 1
ATOM 1040 C CA . SER A 1 126 ? 6.263 -14.726 -4.701 1.00 70.56 126 SER A CA 1
ATOM 1041 C C . SER A 1 126 ? 7.700 -15.124 -5.040 1.00 70.56 126 SER A C 1
ATOM 1043 O O . SER A 1 126 ? 8.610 -14.828 -4.260 1.00 70.56 126 SER A O 1
ATOM 1045 N N . PRO A 1 127 ? 7.942 -15.668 -6.246 1.00 67.81 127 PRO A N 1
ATOM 1046 C CA . PRO A 1 127 ? 6.965 -16.057 -7.268 1.00 67.81 127 PRO A CA 1
ATOM 1047 C C . PRO A 1 127 ? 6.525 -17.523 -7.088 1.00 67.81 127 PRO A C 1
ATOM 1049 O O . PRO A 1 127 ? 7.357 -18.384 -6.815 1.00 67.81 127 PRO A O 1
ATOM 1052 N N . LEU A 1 128 ? 5.232 -17.814 -7.261 1.00 60.25 128 LEU A N 1
ATOM 1053 C CA . LEU A 1 128 ? 4.730 -19.200 -7.280 1.00 60.25 128 LEU A CA 1
ATOM 1054 C C . LEU A 1 128 ? 4.925 -19.872 -8.650 1.00 60.25 128 LEU A C 1
ATOM 1056 O O . LEU A 1 128 ? 5.058 -21.090 -8.722 1.00 60.25 128 LEU A O 1
ATOM 1060 N N . TYR A 1 129 ? 5.004 -19.070 -9.713 1.00 56.91 129 TYR A N 1
ATOM 1061 C CA . TYR A 1 129 ? 5.166 -19.514 -11.095 1.00 56.91 129 TYR A CA 1
ATOM 1062 C C . TYR A 1 129 ? 6.326 -18.777 -11.757 1.00 56.91 129 TYR A C 1
ATOM 1064 O O . TYR A 1 129 ? 6.649 -17.650 -11.370 1.00 56.91 129 TYR A O 1
ATOM 1072 N N . ASP A 1 130 ? 6.934 -19.407 -12.759 1.00 53.34 130 ASP A N 1
ATOM 1073 C CA . ASP A 1 130 ? 7.956 -18.763 -13.573 1.00 53.34 130 ASP A CA 1
ATOM 1074 C C . ASP A 1 130 ? 7.324 -17.569 -14.301 1.00 53.34 130 ASP A C 1
ATOM 1076 O O . ASP A 1 130 ? 6.245 -17.648 -14.890 1.00 53.34 130 ASP A O 1
ATOM 1080 N N . SER A 1 131 ? 7.946 -16.404 -14.172 1.00 51.59 131 SER A N 1
ATOM 1081 C CA . SER A 1 131 ? 7.459 -15.181 -14.796 1.00 51.59 131 SER A CA 1
ATOM 1082 C C . SER A 1 131 ? 7.614 -15.268 -16.312 1.00 51.59 131 SER A C 1
ATOM 1084 O O . SER A 1 131 ? 8.733 -15.412 -16.791 1.00 51.59 131 SER A O 1
ATOM 1086 N N . MET A 1 132 ? 6.534 -15.046 -17.064 1.00 53.03 132 MET A N 1
ATOM 1087 C CA . MET A 1 132 ? 6.543 -14.931 -18.538 1.00 53.03 132 MET A CA 1
ATOM 1088 C C . MET A 1 132 ? 7.281 -13.674 -19.060 1.00 53.03 132 MET A C 1
ATOM 1090 O O . MET A 1 132 ? 7.202 -13.346 -20.239 1.00 53.03 132 MET A O 1
ATOM 1094 N N . SER A 1 133 ? 7.965 -12.924 -18.189 1.00 47.00 133 SER A N 1
ATOM 1095 C CA . SER A 1 133 ? 8.696 -11.709 -18.548 1.00 47.00 133 SER A CA 1
ATOM 1096 C C . SER A 1 133 ? 10.178 -12.039 -18.778 1.00 47.00 133 SER A C 1
ATOM 1098 O O . SER A 1 133 ? 10.808 -12.569 -17.859 1.00 47.00 133 SER A O 1
ATOM 1100 N N . PRO A 1 134 ? 10.763 -11.686 -19.941 1.00 47.12 134 PRO A N 1
ATOM 1101 C CA . PRO A 1 134 ? 12.171 -11.956 -20.258 1.00 47.12 134 PRO A CA 1
ATOM 1102 C C . PRO A 1 134 ? 13.176 -11.341 -19.270 1.00 47.12 134 PRO A C 1
ATOM 1104 O O . PRO A 1 134 ? 14.298 -11.822 -19.144 1.00 47.12 134 PRO A O 1
ATOM 1107 N N . ASP A 1 135 ? 12.771 -10.296 -18.543 1.00 45.81 135 ASP A N 1
ATOM 1108 C CA . ASP A 1 135 ? 13.645 -9.493 -17.674 1.00 45.81 135 ASP A CA 1
ATOM 1109 C C . ASP A 1 135 ? 13.628 -9.929 -16.195 1.00 45.81 135 ASP A C 1
ATOM 1111 O O . ASP A 1 135 ? 14.251 -9.344 -15.299 1.00 45.81 135 ASP A O 1
ATOM 1115 N N . ALA A 1 136 ? 12.870 -10.975 -15.893 1.00 45.97 136 ALA A N 1
ATOM 1116 C CA . ALA A 1 136 ? 12.552 -11.355 -14.537 1.00 45.97 136 ALA A CA 1
ATOM 1117 C C . ALA A 1 136 ? 13.564 -12.379 -13.998 1.00 45.97 136 ALA A C 1
ATOM 1119 O O . ALA A 1 136 ? 13.325 -13.582 -13.950 1.00 45.97 136 ALA A O 1
ATOM 1120 N N . ARG A 1 137 ? 14.703 -11.886 -13.493 1.00 46.03 137 ARG A N 1
ATOM 1121 C CA . ARG A 1 137 ? 15.592 -12.660 -12.603 1.00 46.03 137 ARG A CA 1
ATOM 1122 C C . ARG A 1 137 ? 14.900 -12.924 -11.262 1.00 46.03 137 ARG A C 1
ATOM 1124 O O . ARG A 1 137 ? 15.208 -12.282 -10.255 1.00 46.03 137 ARG A O 1
ATOM 1131 N N . ILE A 1 138 ? 13.948 -13.854 -11.230 1.00 52.44 138 ILE A N 1
ATOM 1132 C CA . ILE A 1 138 ? 13.222 -14.213 -10.013 1.00 52.44 138 ILE A CA 1
ATOM 1133 C C . ILE A 1 138 ? 13.526 -15.668 -9.653 1.00 52.44 138 ILE A C 1
ATOM 1135 O O . ILE A 1 138 ? 13.200 -16.591 -10.385 1.00 52.44 138 ILE A O 1
ATOM 1139 N N . LYS A 1 139 ? 14.172 -15.875 -8.498 1.00 53.47 139 LYS A N 1
ATOM 1140 C CA . LYS A 1 139 ? 14.345 -17.212 -7.915 1.00 53.47 139 LYS A CA 1
ATOM 1141 C C . LYS A 1 139 ? 12.972 -17.758 -7.501 1.00 53.47 139 LYS A C 1
ATOM 1143 O O . LYS A 1 139 ? 12.252 -17.070 -6.777 1.00 53.47 139 LYS A O 1
ATOM 1148 N N . LYS A 1 140 ? 12.652 -18.965 -7.970 1.00 53.81 140 LYS A N 1
ATOM 1149 C CA . LYS A 1 140 ? 11.408 -19.712 -7.736 1.00 53.81 140 LYS A CA 1
ATOM 1150 C C . LYS A 1 140 ? 11.147 -19.958 -6.245 1.00 53.81 140 LYS A C 1
ATOM 1152 O O . LYS A 1 140 ? 12.086 -20.221 -5.493 1.00 53.81 140 LYS A O 1
ATOM 1157 N N . PHE A 1 141 ? 9.880 -19.882 -5.830 1.00 52.88 141 PHE A N 1
ATOM 1158 C CA . PHE A 1 141 ? 9.443 -20.339 -4.509 1.00 52.88 141 PHE A CA 1
ATOM 1159 C C . PHE A 1 141 ? 9.639 -21.857 -4.389 1.00 52.88 141 PHE A C 1
ATOM 1161 O O . PHE A 1 141 ? 9.212 -22.609 -5.264 1.00 52.88 141 PHE A O 1
ATOM 1168 N N . ASN A 1 142 ? 10.276 -22.318 -3.310 1.00 56.56 142 ASN A N 1
ATOM 1169 C CA . ASN A 1 142 ? 10.447 -23.748 -3.066 1.00 56.56 142 ASN A CA 1
ATOM 1170 C C . ASN A 1 142 ? 9.233 -24.307 -2.305 1.00 56.56 142 ASN A C 1
ATOM 1172 O O . ASN A 1 142 ? 9.091 -24.092 -1.102 1.00 56.56 142 ASN A O 1
ATOM 1176 N N . SER A 1 143 ? 8.355 -25.008 -3.024 1.00 55.00 143 SER A N 1
ATOM 1177 C CA . SER A 1 143 ? 7.092 -25.558 -2.516 1.00 55.00 143 SER A CA 1
ATOM 1178 C C . SER A 1 143 ? 7.227 -26.880 -1.757 1.00 55.00 143 SER A C 1
ATOM 1180 O O . SER A 1 143 ? 6.235 -27.362 -1.215 1.00 55.00 143 SER A O 1
ATOM 1182 N N . SER A 1 144 ? 8.429 -27.458 -1.654 1.00 56.09 144 SER A N 1
ATOM 1183 C CA . SER A 1 144 ? 8.652 -28.766 -1.014 1.00 56.09 144 SER A CA 1
ATOM 1184 C C . SER A 1 144 ? 8.337 -28.820 0.488 1.00 56.09 144 SER A C 1
ATOM 1186 O O . SER A 1 144 ? 8.315 -29.904 1.059 1.00 56.09 144 SER A O 1
ATOM 1188 N N . LYS A 1 145 ? 8.066 -27.673 1.122 1.00 49.50 145 LYS A N 1
ATOM 1189 C CA . LYS A 1 145 ? 7.775 -27.540 2.559 1.00 49.50 145 LYS A CA 1
ATOM 1190 C C . LYS A 1 145 ? 6.320 -27.147 2.877 1.00 49.50 145 LYS A C 1
ATOM 1192 O O . LYS A 1 145 ? 6.039 -26.762 4.002 1.00 49.50 145 LYS A O 1
ATOM 1197 N N . LEU A 1 146 ? 5.405 -27.193 1.902 1.00 51.69 146 LEU A N 1
ATOM 1198 C CA . LEU A 1 146 ? 3.965 -26.934 2.109 1.00 51.69 146 LEU A CA 1
ATOM 1199 C C . LEU A 1 146 ? 3.149 -28.203 2.450 1.00 51.69 146 LEU A C 1
ATOM 1201 O O . LEU A 1 146 ? 1.925 -28.167 2.349 1.00 51.69 146 LEU A O 1
ATOM 1205 N N . ARG A 1 147 ? 3.806 -29.316 2.800 1.00 36.97 147 ARG A N 1
ATOM 1206 C CA . ARG A 1 147 ? 3.153 -30.565 3.222 1.00 36.97 147 ARG A CA 1
ATOM 1207 C C . ARG A 1 147 ? 3.125 -30.684 4.735 1.00 36.97 147 ARG A C 1
ATOM 1209 O O . ARG A 1 147 ? 4.170 -30.368 5.342 1.00 36.97 147 ARG A O 1
#

Sequence (147 aa):
MDIVVVSCSHDVENEIAIVEAMLLDGLESFHIRKPHYTTNDYITYISKISPKLRHRVVLHSRHMLSNKYGCKGVHVSRKHRRAGFRTKLRLFKLRFFNKKIHISASLQNLEDIEGKIKNYDYIFLSPLYDSMSPDARIKKFNSSKLR

Radius of gyration: 15.82 Å; chains: 1; bounding box: 35×45×37 Å

Secondary structure (DSSP, 8-state):
---EEE--SS--TTHHHHHHHHHHTT--EEEE--SS--HHHHHHHHHHS-TTTGGGEEESS-TTHHHHTT-SEEEE-HHHHHTTHHHHHHHHHHHHH-TT-EEEEEES-GGGTTTTGGG-SEEEE--SS--S-TT---PPP-GGG--